Protein AF-A0A560GUB4-F1 (afdb_monomer)

Solvent-accessible surface area (backbone atoms only — not comparable to full-atom values): 9512 Å² total; per-residue (Å²): 134,87,77,90,77,85,78,80,80,78,78,77,79,74,79,76,87,68,85,78,86,76,74,87,89,66,54,76,75,61,68,55,65,49,77,47,77,49,75,46,54,72,69,55,50,52,51,17,46,53,52,44,31,59,74,69,73,44,91,71,86,71,63,47,79,75,48,78,48,77,48,81,70,103,51,48,32,39,38,41,31,27,37,38,99,88,45,79,46,80,44,80,38,51,42,71,59,48,50,53,13,50,53,52,42,34,56,78,67,67,48,89,71,72,84,80,49,52,74,48,78,45,72,57,96,89,25,55,23,46,38,36,38,28,66,62,96,59,85,89,74,92,77,84,73,81,82,131

Structure (mmCIF, N/CA/C/O backbone):
data_AF-A0A560GUB4-F1
#
_entry.id   AF-A0A560GUB4-F1
#
loop_
_atom_site.group_PDB
_atom_site.id
_atom_site.type_symbol
_atom_site.label_atom_id
_atom_site.label_alt_id
_atom_site.label_comp_id
_atom_site.label_asym_id
_atom_site.label_entity_id
_atom_site.label_seq_id
_atom_site.pdbx_PDB_ins_code
_atom_site.Cartn_x
_atom_site.Cartn_y
_atom_site.Cartn_z
_atom_site.occupancy
_atom_site.B_iso_or_equiv
_atom_site.auth_seq_id
_atom_site.auth_comp_id
_atom_site.auth_asym_id
_atom_site.auth_atom_id
_atom_site.pdbx_PDB_model_num
ATOM 1 N N . MET A 1 1 ? 40.907 -49.667 -66.751 1.00 37.59 1 MET A N 1
ATOM 2 C CA . MET A 1 1 ? 41.604 -48.859 -65.737 1.00 37.59 1 MET A CA 1
ATOM 3 C C . MET A 1 1 ? 40.843 -47.566 -65.620 1.00 37.59 1 MET A C 1
ATOM 5 O O . MET A 1 1 ? 40.685 -46.933 -66.650 1.00 37.59 1 MET A O 1
ATOM 9 N N . GLU A 1 2 ? 40.377 -47.290 -64.401 1.00 33.06 2 GLU A N 1
ATOM 10 C CA . GLU A 1 2 ? 40.079 -45.964 -63.834 1.00 33.06 2 GLU A CA 1
ATOM 11 C C . GLU A 1 2 ? 39.018 -45.098 -64.549 1.00 33.06 2 GLU A C 1
ATOM 13 O O . GLU A 1 2 ? 38.968 -44.992 -65.761 1.00 33.06 2 GLU A O 1
ATOM 18 N N . GLY A 1 3 ? 38.102 -44.432 -63.861 1.00 34.47 3 GLY A N 1
ATOM 19 C CA . GLY A 1 3 ? 38.051 -44.124 -62.446 1.00 34.47 3 GLY A CA 1
ATOM 20 C C . GLY A 1 3 ? 36.659 -43.627 -62.084 1.00 34.47 3 GLY A C 1
ATOM 21 O O . GLY A 1 3 ? 35.981 -42.952 -62.857 1.00 34.47 3 GLY A O 1
ATOM 22 N N . ASP A 1 4 ? 36.267 -44.044 -60.893 1.00 42.03 4 ASP A N 1
ATOM 23 C CA . ASP A 1 4 ? 35.102 -43.633 -60.134 1.00 42.03 4 ASP A CA 1
ATOM 24 C C . ASP A 1 4 ? 35.200 -42.128 -59.825 1.00 42.03 4 ASP A C 1
ATOM 26 O O . ASP A 1 4 ? 36.229 -41.659 -59.336 1.00 42.03 4 ASP A O 1
ATOM 30 N N . ALA A 1 5 ? 34.155 -41.358 -60.123 1.00 40.06 5 ALA A N 1
ATOM 31 C CA . ALA A 1 5 ? 34.076 -39.941 -59.768 1.00 40.06 5 ALA A CA 1
ATOM 32 C C . ALA A 1 5 ? 32.767 -39.682 -59.019 1.00 40.06 5 ALA A C 1
ATOM 34 O O . ALA A 1 5 ? 31.800 -39.121 -59.537 1.00 40.06 5 ALA A O 1
ATOM 35 N N . ILE A 1 6 ? 32.764 -40.118 -57.760 1.00 41.16 6 ILE A N 1
ATOM 36 C CA . ILE A 1 6 ? 31.791 -39.739 -56.740 1.00 41.16 6 ILE A CA 1
ATOM 37 C C . ILE A 1 6 ? 31.871 -38.218 -56.570 1.00 41.16 6 ILE A C 1
ATOM 39 O O . ILE A 1 6 ? 32.818 -37.679 -55.997 1.00 41.16 6 ILE A O 1
ATOM 43 N N . SER A 1 7 ? 30.873 -37.507 -57.090 1.00 40.34 7 SER A N 1
ATOM 44 C CA . SER A 1 7 ? 30.710 -36.079 -56.833 1.00 40.34 7 SER A CA 1
ATOM 45 C C . SER A 1 7 ? 30.238 -35.882 -55.395 1.00 40.34 7 SER A C 1
ATOM 47 O O . SER A 1 7 ? 29.096 -36.182 -55.050 1.00 40.34 7 SER A O 1
ATOM 49 N N . HIS A 1 8 ? 31.139 -35.382 -54.552 1.00 40.25 8 HIS A N 1
ATOM 50 C CA . HIS A 1 8 ? 30.830 -34.889 -53.216 1.00 40.25 8 HIS A CA 1
ATOM 51 C C . HIS A 1 8 ? 29.776 -33.773 -53.301 1.00 40.25 8 HIS A C 1
ATOM 53 O O . HIS A 1 8 ? 30.071 -32.648 -53.702 1.00 40.25 8 HIS A O 1
ATOM 59 N N . LEU A 1 9 ? 28.543 -34.071 -52.885 1.00 37.84 9 LEU A N 1
ATOM 60 C CA . LEU A 1 9 ? 27.573 -33.048 -52.506 1.00 37.84 9 LEU A CA 1
ATOM 61 C C . LEU A 1 9 ? 28.078 -32.369 -51.231 1.00 37.84 9 LEU A C 1
ATOM 63 O O . LEU A 1 9 ? 27.996 -32.917 -50.132 1.00 37.84 9 LEU A O 1
ATOM 67 N N . GLN A 1 10 ? 28.615 -31.165 -51.384 1.00 42.84 10 GLN A N 1
ATOM 68 C CA . GLN A 1 10 ? 28.956 -30.302 -50.265 1.00 42.84 10 GLN A CA 1
ATOM 69 C C . GLN A 1 10 ? 27.656 -29.703 -49.718 1.00 42.84 10 GLN A C 1
ATOM 71 O O . GLN A 1 10 ? 27.078 -28.782 -50.295 1.00 42.84 10 GLN A O 1
ATOM 76 N N . LEU A 1 11 ? 27.164 -30.284 -48.624 1.00 38.19 11 LEU A N 1
ATOM 77 C CA . LEU A 1 11 ? 26.004 -29.797 -47.889 1.00 38.19 11 LEU A CA 1
ATOM 78 C C . LEU A 1 11 ? 26.363 -28.431 -47.283 1.00 38.19 11 LEU A C 1
ATOM 80 O O . LEU A 1 11 ? 27.111 -28.346 -46.309 1.00 38.19 11 LEU A O 1
ATOM 84 N N . ALA A 1 12 ? 25.881 -27.349 -47.892 1.00 40.19 12 ALA A N 1
ATOM 85 C CA . ALA A 1 12 ? 25.994 -26.018 -47.315 1.00 40.19 12 ALA A CA 1
ATOM 86 C C . ALA A 1 12 ? 25.211 -25.999 -45.994 1.00 40.19 12 ALA A C 1
ATOM 88 O O . ALA A 1 12 ? 23.991 -26.167 -45.986 1.00 40.19 12 ALA A O 1
ATOM 89 N N . ALA A 1 13 ? 25.918 -25.831 -44.877 1.00 43.91 13 ALA A N 1
ATOM 90 C CA . ALA A 1 13 ? 25.301 -25.655 -43.572 1.00 43.91 13 ALA A CA 1
ATOM 91 C C . ALA A 1 13 ? 24.379 -24.427 -43.618 1.00 43.91 13 ALA A C 1
ATOM 93 O O . ALA A 1 13 ? 24.827 -23.308 -43.880 1.00 43.91 13 ALA A O 1
ATOM 94 N N . ALA A 1 14 ? 23.083 -24.648 -43.394 1.00 47.91 14 ALA A N 1
ATOM 95 C CA . ALA A 1 14 ? 22.118 -23.574 -43.235 1.00 47.91 14 ALA A CA 1
ATOM 96 C C . ALA A 1 14 ? 22.540 -22.698 -42.041 1.00 47.91 14 ALA A C 1
ATOM 98 O O . ALA A 1 14 ? 22.875 -23.243 -40.986 1.00 47.91 14 ALA A O 1
ATOM 99 N N . PRO A 1 15 ? 22.541 -21.359 -42.161 1.00 46.16 15 PRO A N 1
ATOM 100 C CA . PRO A 1 15 ? 22.757 -20.515 -41.002 1.00 46.16 15 PRO A CA 1
ATOM 101 C C . PRO A 1 15 ? 21.580 -20.727 -40.052 1.00 46.16 15 PRO A C 1
ATOM 103 O O . PRO A 1 15 ? 20.430 -20.470 -40.411 1.00 46.16 15 PRO A O 1
ATOM 106 N N . GLU A 1 16 ? 21.872 -21.229 -38.853 1.00 52.09 16 GLU A N 1
ATOM 107 C CA . GLU A 1 16 ? 20.871 -21.401 -37.810 1.00 52.09 16 GLU A CA 1
ATOM 108 C C . GLU A 1 16 ? 20.122 -20.085 -37.601 1.00 52.09 16 GLU A C 1
ATOM 110 O O . GLU A 1 16 ? 20.724 -19.036 -37.341 1.00 52.09 16 GLU A O 1
ATOM 115 N N . ALA A 1 17 ? 18.798 -20.144 -37.739 1.00 50.38 17 ALA A N 1
ATOM 116 C CA . ALA A 1 17 ? 17.886 -19.030 -37.539 1.00 50.38 17 ALA A CA 1
ATOM 117 C C . ALA A 1 17 ? 17.770 -18.690 -36.042 1.00 50.38 17 ALA A C 1
ATOM 119 O O . ALA A 1 17 ? 16.703 -18.752 -35.439 1.00 50.38 17 ALA A O 1
ATOM 120 N N . GLY A 1 18 ? 18.890 -18.324 -35.421 1.00 48.91 18 GLY A N 1
ATOM 121 C CA . GLY A 1 18 ? 18.904 -17.628 -34.150 1.00 48.91 18 GLY A CA 1
ATOM 122 C C . GLY A 1 18 ? 18.405 -16.207 -34.377 1.00 48.91 18 GLY A C 1
ATOM 123 O O . GLY A 1 18 ? 18.980 -15.452 -35.165 1.00 48.91 18 GLY A O 1
ATOM 124 N N . VAL A 1 19 ? 17.328 -15.825 -33.694 1.00 56.34 19 VAL A N 1
ATOM 125 C CA . VAL A 1 19 ? 16.789 -14.466 -33.764 1.00 56.34 19 VAL A CA 1
ATOM 126 C C . VAL A 1 19 ? 17.833 -13.484 -33.223 1.00 56.34 19 VAL A C 1
ATOM 128 O O . VAL A 1 19 ? 18.010 -13.327 -32.015 1.00 56.34 19 VAL A O 1
ATOM 131 N N . ARG A 1 20 ? 18.552 -12.800 -34.117 1.00 51.69 20 ARG A N 1
ATOM 132 C CA . ARG A 1 20 ? 19.470 -11.719 -33.742 1.00 51.69 20 ARG A CA 1
ATOM 133 C C . ARG A 1 20 ? 18.683 -10.429 -33.539 1.00 51.69 20 ARG A C 1
ATOM 135 O O . ARG A 1 20 ? 18.491 -9.654 -34.471 1.00 51.69 20 ARG A O 1
ATOM 142 N N . PHE A 1 21 ? 18.293 -10.145 -32.300 1.00 58.03 21 PHE A N 1
ATOM 143 C CA . PHE A 1 21 ? 17.802 -8.818 -31.919 1.00 58.03 21 PHE A CA 1
ATOM 144 C C . PHE A 1 21 ? 18.975 -7.845 -31.742 1.00 58.03 21 PHE A C 1
ATOM 146 O O . PHE A 1 21 ? 19.370 -7.521 -30.623 1.00 58.03 21 PHE A O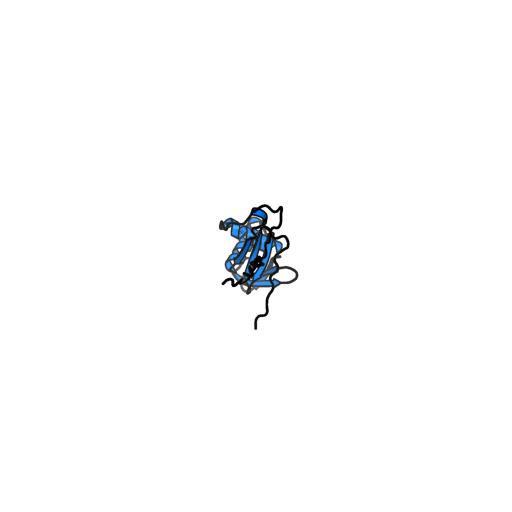 1
ATOM 153 N N . ARG A 1 22 ? 19.550 -7.352 -32.843 1.00 55.41 22 ARG A N 1
ATOM 154 C CA . ARG A 1 22 ? 20.380 -6.141 -32.785 1.00 55.41 22 ARG A CA 1
ATOM 155 C C . ARG A 1 22 ? 19.470 -4.959 -33.085 1.00 55.41 22 ARG A C 1
ATOM 157 O O . ARG A 1 22 ? 19.215 -4.670 -34.245 1.00 55.41 22 ARG A O 1
ATOM 164 N N . VAL A 1 23 ? 18.958 -4.305 -32.045 1.00 57.44 23 VAL A N 1
ATOM 165 C CA . VAL A 1 23 ? 18.368 -2.967 -32.191 1.00 57.44 23 VAL A CA 1
ATOM 166 C C . VAL A 1 23 ? 19.541 -1.987 -32.136 1.00 57.44 23 VAL A C 1
ATOM 168 O O . VAL A 1 23 ? 20.126 -1.829 -31.061 1.00 57.44 23 VAL A O 1
ATOM 171 N N . PRO A 1 24 ? 19.975 -1.394 -33.260 1.00 53.72 24 PRO A N 1
ATOM 172 C CA . PRO A 1 24 ? 21.103 -0.475 -33.252 1.00 53.72 24 PRO A CA 1
ATOM 173 C C . PRO A 1 24 ? 20.684 0.814 -32.531 1.00 53.72 24 PRO A C 1
ATOM 175 O O . PRO A 1 24 ? 19.620 1.354 -32.821 1.00 53.72 24 PRO A O 1
ATOM 178 N N . GLY A 1 25 ? 21.509 1.302 -31.600 1.00 59.44 25 GLY A N 1
ATOM 179 C CA . GLY A 1 25 ? 21.381 2.660 -31.051 1.00 59.44 25 GLY A CA 1
ATOM 180 C C . GLY A 1 25 ? 20.805 2.813 -29.639 1.00 59.44 25 GLY A C 1
ATOM 181 O O . GLY A 1 25 ? 20.651 3.946 -29.205 1.00 59.44 25 GLY A O 1
ATOM 182 N N . LEU A 1 26 ? 20.520 1.733 -28.903 1.00 57.56 26 LEU A N 1
ATOM 183 C CA . LEU A 1 26 ? 20.191 1.828 -27.470 1.00 57.56 26 LEU A CA 1
ATOM 184 C C . LEU A 1 26 ? 21.427 1.500 -26.637 1.00 57.56 26 LEU A C 1
ATOM 186 O O . LEU A 1 26 ? 22.057 0.458 -26.839 1.00 57.56 26 LEU A O 1
ATOM 190 N N . SER A 1 27 ? 21.763 2.377 -25.697 1.00 64.06 27 SER A N 1
ATOM 191 C CA . SER A 1 27 ? 22.811 2.119 -24.714 1.00 64.06 27 SER A CA 1
ATOM 192 C C . SER A 1 27 ? 22.485 0.859 -23.899 1.00 64.06 27 SER A C 1
ATOM 194 O O . SER A 1 27 ? 21.326 0.482 -23.721 1.00 64.06 27 SER A O 1
ATOM 196 N N . GLU A 1 28 ? 23.501 0.176 -23.370 1.00 59.88 28 GLU A N 1
ATOM 197 C CA . GLU A 1 28 ? 23.304 -1.042 -22.568 1.00 59.88 28 GLU A CA 1
ATOM 198 C C . GLU A 1 28 ? 22.394 -0.816 -21.345 1.00 59.88 28 GLU A C 1
ATOM 200 O O . GLU A 1 28 ? 21.615 -1.694 -20.971 1.00 59.88 28 GLU A O 1
ATOM 205 N N . ARG A 1 29 ? 22.400 0.407 -20.801 1.00 54.78 29 ARG A N 1
ATOM 206 C CA . ARG A 1 29 ? 21.505 0.845 -19.722 1.00 54.78 29 ARG A CA 1
ATOM 207 C C . ARG A 1 29 ? 20.035 0.939 -20.143 1.00 54.78 29 ARG A C 1
ATOM 209 O O . ARG A 1 29 ? 19.172 0.717 -19.307 1.00 54.78 29 ARG A O 1
ATOM 216 N N . GLU A 1 30 ? 19.736 1.203 -21.414 1.00 62.38 30 GLU A N 1
ATOM 217 C CA . GLU A 1 30 ? 18.362 1.212 -21.946 1.00 62.38 30 GLU A CA 1
ATOM 218 C C . GLU A 1 30 ? 17.849 -0.194 -22.297 1.00 62.38 30 GLU A C 1
ATOM 220 O O . GLU A 1 30 ? 16.648 -0.387 -22.501 1.00 62.38 30 GLU A O 1
ATOM 225 N N . ARG A 1 31 ? 18.741 -1.194 -22.373 1.00 67.00 31 ARG A N 1
ATOM 226 C CA . ARG A 1 31 ? 18.368 -2.590 -22.645 1.00 67.00 31 ARG A CA 1
ATOM 227 C C . ARG A 1 31 ? 17.844 -3.318 -21.412 1.00 67.00 31 ARG A C 1
ATOM 229 O O . ARG A 1 31 ? 16.941 -4.143 -21.551 1.00 67.00 31 ARG A O 1
ATOM 236 N N . MET A 1 32 ? 18.410 -3.057 -20.234 1.00 83.50 32 MET A N 1
ATOM 237 C CA . MET A 1 32 ? 17.989 -3.735 -19.010 1.00 83.50 32 MET A CA 1
ATOM 238 C C . MET A 1 32 ? 16.704 -3.102 -18.479 1.00 83.50 32 MET A C 1
ATOM 240 O O . MET A 1 32 ? 16.670 -1.920 -18.144 1.00 83.50 32 MET A O 1
ATOM 244 N N . LYS A 1 33 ? 15.647 -3.907 -18.400 1.00 87.75 33 LYS A N 1
ATOM 245 C CA . LYS A 1 33 ? 14.375 -3.527 -17.791 1.00 87.75 33 LYS A CA 1
ATOM 246 C C . LYS A 1 33 ? 14.275 -4.179 -16.427 1.00 87.75 33 LYS A C 1
ATOM 248 O O . LYS A 1 33 ? 14.497 -5.381 -16.313 1.00 87.75 33 LYS A O 1
ATOM 253 N N . GLU A 1 34 ? 13.914 -3.398 -15.422 1.00 90.38 34 GLU A N 1
ATOM 254 C CA . GLU A 1 34 ? 13.746 -3.881 -14.053 1.00 90.38 34 GLU A CA 1
ATOM 255 C C . GLU A 1 34 ? 12.314 -3.620 -13.593 1.00 90.38 34 GLU A C 1
ATOM 257 O O . GLU A 1 34 ? 11.777 -2.529 -13.795 1.00 90.38 34 GLU A O 1
ATOM 262 N N . LEU A 1 35 ? 11.699 -4.632 -12.984 1.00 92.50 35 LEU A N 1
ATOM 263 C CA . LEU A 1 35 ? 10.415 -4.525 -12.309 1.00 92.50 35 LEU A CA 1
ATOM 264 C C . LEU A 1 35 ? 10.583 -5.033 -10.881 1.00 92.50 35 LEU A C 1
ATOM 266 O O . LEU A 1 35 ? 11.084 -6.136 -10.664 1.00 92.50 35 LEU A O 1
ATOM 270 N N . ARG A 1 36 ? 10.143 -4.234 -9.912 1.00 93.69 36 ARG A N 1
ATOM 271 C CA . ARG A 1 36 ? 10.116 -4.592 -8.493 1.00 93.69 36 ARG A CA 1
ATOM 272 C C . ARG A 1 36 ? 8.699 -4.463 -7.962 1.00 93.69 36 ARG A C 1
ATOM 274 O O . ARG A 1 36 ? 8.032 -3.463 -8.209 1.00 93.69 36 ARG A O 1
ATOM 281 N N . CYS A 1 37 ? 8.265 -5.459 -7.201 1.00 94.38 37 CYS A N 1
ATOM 282 C CA . CYS A 1 37 ? 7.013 -5.420 -6.457 1.00 94.38 37 CYS A CA 1
ATOM 283 C C . CYS A 1 37 ? 7.334 -5.452 -4.969 1.00 94.38 37 CYS A C 1
ATOM 285 O O . CYS A 1 37 ? 7.973 -6.388 -4.493 1.00 94.38 37 CYS A O 1
ATOM 287 N N . ILE A 1 38 ? 6.889 -4.431 -4.247 1.00 96.69 38 ILE A N 1
ATOM 288 C CA . ILE A 1 38 ? 6.968 -4.377 -2.789 1.00 96.69 38 ILE A CA 1
ATOM 289 C C . ILE A 1 38 ? 5.552 -4.581 -2.275 1.00 96.69 38 ILE A C 1
ATOM 291 O O . ILE A 1 38 ? 4.688 -3.739 -2.513 1.00 96.69 38 ILE A O 1
ATOM 295 N N . VAL A 1 39 ? 5.312 -5.719 -1.630 1.00 97.50 39 VAL A N 1
ATOM 296 C CA . VAL A 1 39 ? 4.009 -6.084 -1.064 1.00 97.50 39 VAL A CA 1
ATOM 297 C C . VAL A 1 39 ? 4.026 -5.732 0.415 1.00 97.50 39 VAL A C 1
ATOM 299 O O . VAL A 1 39 ? 4.948 -6.132 1.122 1.00 97.50 39 VAL A O 1
ATOM 302 N N . PHE A 1 40 ? 3.019 -4.995 0.869 1.00 98.25 40 PHE A N 1
ATOM 303 C CA . PHE A 1 40 ? 2.929 -4.525 2.248 1.00 98.25 40 PHE A CA 1
ATOM 304 C C . PHE A 1 40 ? 1.925 -5.357 3.040 1.00 98.25 40 PHE A C 1
ATOM 306 O O . PHE A 1 40 ? 0.884 -5.776 2.527 1.00 98.25 40 PHE A O 1
ATOM 313 N N . THR A 1 41 ? 2.226 -5.568 4.315 1.00 98.00 41 THR A N 1
ATOM 314 C CA . THR A 1 41 ? 1.248 -6.056 5.290 1.00 98.00 41 THR A CA 1
ATOM 315 C C . THR A 1 41 ? 0.312 -4.926 5.720 1.00 98.00 41 THR A C 1
ATOM 317 O O . THR A 1 41 ? 0.677 -3.753 5.660 1.00 98.00 41 THR A O 1
ATOM 320 N N . ASP A 1 42 ? -0.879 -5.257 6.224 1.00 97.12 42 ASP A N 1
ATOM 321 C CA . ASP A 1 42 ? -1.867 -4.234 6.616 1.00 97.12 42 ASP A CA 1
ATOM 322 C C . ASP A 1 42 ? -1.321 -3.306 7.708 1.00 97.12 42 ASP A C 1
ATOM 324 O O . ASP A 1 42 ? -1.527 -2.095 7.666 1.00 97.12 42 ASP A O 1
ATOM 328 N N . ARG A 1 43 ? -0.534 -3.858 8.642 1.00 96.56 43 ARG A N 1
ATOM 329 C CA . ARG A 1 43 ? 0.141 -3.086 9.696 1.00 96.56 43 ARG A CA 1
ATOM 330 C C . ARG A 1 43 ? 1.111 -2.058 9.123 1.00 96.56 43 ARG A C 1
ATOM 332 O O . ARG A 1 43 ? 1.180 -0.939 9.624 1.00 96.56 43 ARG A O 1
ATOM 339 N N . GLU A 1 44 ? 1.855 -2.423 8.084 1.00 98.31 44 GLU A N 1
ATOM 340 C CA . GLU A 1 44 ? 2.784 -1.506 7.420 1.00 98.31 44 GLU A CA 1
ATOM 341 C C . GLU A 1 44 ? 2.037 -0.419 6.656 1.00 98.31 44 GLU A C 1
ATOM 343 O O . GLU A 1 44 ? 2.435 0.740 6.722 1.00 98.31 44 GLU A O 1
ATOM 348 N N . VAL A 1 45 ? 0.926 -0.764 5.997 1.00 98.31 45 VAL A N 1
ATOM 349 C CA . VAL A 1 45 ? 0.076 0.217 5.313 1.00 98.31 45 VAL A CA 1
ATOM 350 C C . VAL A 1 45 ? -0.494 1.232 6.301 1.00 98.31 45 VAL A C 1
ATOM 352 O O . VAL A 1 45 ? -0.353 2.435 6.089 1.00 98.31 45 VAL A O 1
ATOM 355 N N . VAL A 1 46 ? -1.078 0.765 7.406 1.00 97.31 46 VAL A N 1
ATOM 356 C CA . VAL A 1 46 ? -1.608 1.628 8.471 1.00 97.31 46 VAL A CA 1
ATOM 357 C C . VAL A 1 46 ? -0.500 2.508 9.049 1.00 97.31 46 VAL A C 1
ATOM 359 O O . VAL A 1 46 ? -0.652 3.725 9.103 1.00 97.31 46 VAL A O 1
ATOM 362 N N . SER A 1 47 ? 0.651 1.925 9.401 1.00 96.75 47 SER A N 1
ATOM 363 C CA . SER A 1 47 ? 1.798 2.683 9.914 1.00 96.75 47 SER A CA 1
ATOM 364 C C . SER A 1 47 ? 2.266 3.759 8.930 1.00 96.75 47 SER A C 1
ATOM 366 O O . SER A 1 47 ? 2.593 4.866 9.356 1.00 96.75 47 SER A O 1
ATOM 368 N N . ALA A 1 48 ? 2.310 3.449 7.632 1.00 98.00 48 ALA A N 1
ATOM 369 C CA . ALA A 1 48 ? 2.711 4.383 6.588 1.00 98.00 48 ALA A CA 1
ATOM 370 C C . ALA A 1 48 ? 1.741 5.570 6.477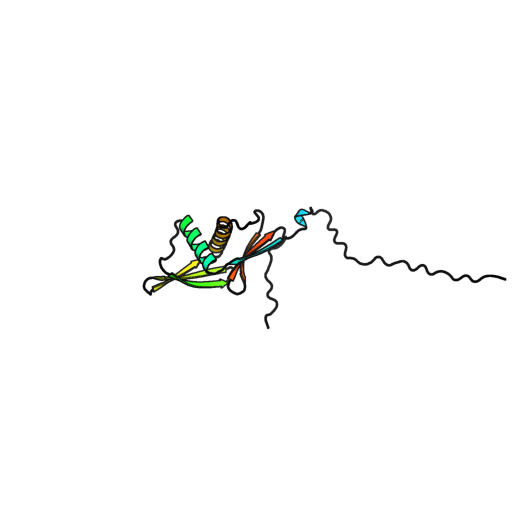 1.00 98.00 48 ALA A C 1
ATOM 372 O O . ALA A 1 48 ? 2.181 6.721 6.412 1.00 98.00 48 ALA A O 1
ATOM 373 N N . ILE A 1 49 ? 0.430 5.297 6.478 1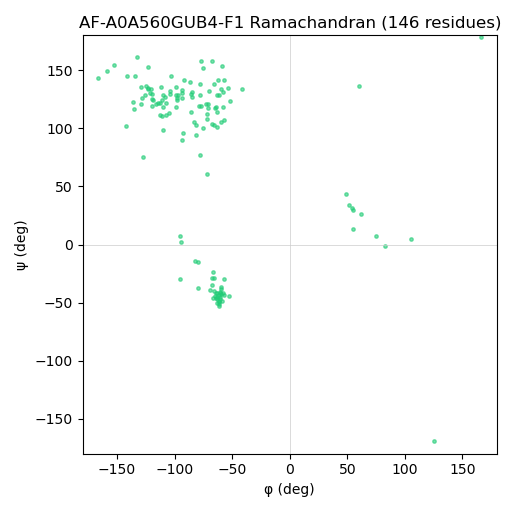.00 97.56 49 ILE A N 1
ATOM 374 C CA . ILE A 1 49 ? -0.627 6.319 6.418 1.00 97.56 49 ILE A CA 1
ATOM 375 C C . ILE A 1 49 ? -0.537 7.234 7.642 1.00 97.56 49 ILE A C 1
ATOM 377 O O . ILE A 1 49 ? -0.443 8.454 7.496 1.00 97.56 49 ILE A O 1
ATOM 381 N N . THR A 1 50 ? -0.493 6.653 8.844 1.00 95.25 50 THR A N 1
ATOM 382 C CA . THR A 1 50 ? -0.438 7.409 10.099 1.00 95.25 50 THR A CA 1
ATOM 383 C C . THR A 1 50 ? 0.823 8.268 10.181 1.00 95.25 50 THR A C 1
ATOM 385 O O . THR A 1 50 ? 0.752 9.439 10.549 1.00 95.25 50 THR A O 1
ATOM 388 N N . GLU A 1 51 ? 1.988 7.734 9.795 1.00 95.12 51 GLU A N 1
ATOM 389 C CA . GLU A 1 51 ? 3.238 8.499 9.802 1.00 95.12 51 GLU A CA 1
ATOM 390 C C . GLU A 1 51 ? 3.200 9.669 8.810 1.00 95.12 51 GLU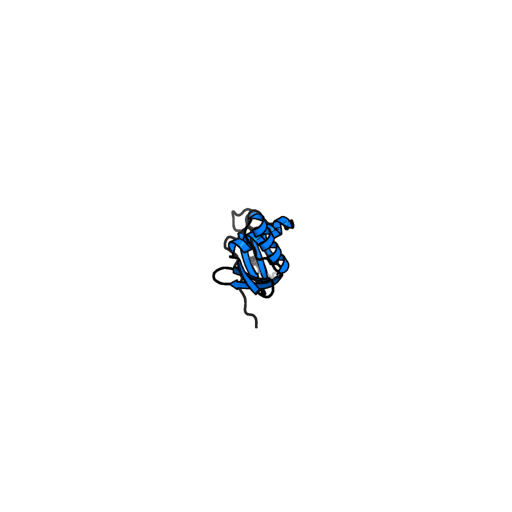 A C 1
ATOM 392 O O . GLU A 1 51 ? 3.656 10.767 9.144 1.00 95.12 51 GLU A O 1
ATOM 397 N N . ARG A 1 52 ? 2.649 9.459 7.606 1.00 96.38 52 ARG A N 1
ATOM 398 C CA . ARG A 1 52 ? 2.483 10.519 6.606 1.00 96.38 52 ARG A CA 1
ATOM 399 C C . ARG A 1 52 ? 1.575 11.630 7.123 1.00 96.38 52 ARG A C 1
ATOM 401 O O . ARG A 1 52 ? 1.992 12.784 7.102 1.00 96.38 52 ARG A O 1
ATOM 408 N N . ARG A 1 53 ? 0.377 11.292 7.604 1.00 95.00 53 ARG A N 1
ATOM 409 C CA . ARG A 1 53 ? -0.582 12.282 8.115 1.00 95.00 53 ARG A CA 1
ATOM 410 C C . ARG A 1 53 ? -0.022 13.056 9.296 1.00 95.00 53 ARG A C 1
ATOM 412 O O . ARG A 1 53 ? -0.079 14.280 9.302 1.00 95.00 53 ARG A O 1
ATOM 419 N N . ARG A 1 54 ? 0.660 12.368 10.219 1.00 93.62 54 ARG A N 1
ATOM 420 C CA . ARG A 1 54 ? 1.383 13.012 11.323 1.00 93.62 54 ARG A CA 1
ATOM 421 C C . ARG A 1 54 ? 2.424 14.019 10.824 1.00 93.62 54 ARG A C 1
ATOM 423 O O . ARG A 1 54 ? 2.515 15.105 11.377 1.00 93.62 54 ARG A O 1
ATOM 430 N N . LYS A 1 55 ? 3.201 13.692 9.782 1.00 93.81 55 LYS A N 1
ATOM 431 C CA . LYS A 1 55 ? 4.189 14.620 9.188 1.00 93.81 55 LYS A CA 1
ATOM 432 C C . LYS A 1 55 ? 3.543 15.836 8.519 1.00 93.81 55 LYS A C 1
ATOM 434 O O . LYS A 1 55 ? 4.177 16.883 8.456 1.00 93.81 55 LYS A O 1
ATOM 439 N N . LEU A 1 56 ? 2.321 15.693 8.011 1.00 94.44 56 LEU A N 1
ATOM 440 C CA . LEU A 1 56 ? 1.565 16.762 7.353 1.00 94.44 56 LEU A CA 1
ATOM 441 C C . LEU A 1 56 ? 0.610 17.505 8.302 1.00 94.44 56 LEU A C 1
ATOM 443 O O . LEU A 1 56 ? -0.079 18.419 7.862 1.00 94.44 56 LEU A O 1
ATOM 447 N N . ASN A 1 57 ? 0.595 17.156 9.596 1.00 92.56 57 ASN A N 1
ATOM 448 C CA . ASN A 1 57 ? -0.372 17.643 10.588 1.00 92.56 57 ASN A CA 1
ATOM 449 C C . ASN A 1 57 ? -1.839 17.425 10.167 1.00 92.56 57 ASN A C 1
ATOM 451 O O . ASN A 1 57 ? -2.722 18.209 10.506 1.00 92.56 57 ASN A O 1
ATOM 455 N N . GLU A 1 58 ? -2.099 16.357 9.416 1.00 91.19 58 GLU A N 1
ATOM 456 C CA . GLU A 1 58 ? -3.441 15.955 9.009 1.00 91.19 58 GLU A CA 1
ATOM 457 C C . GLU A 1 58 ? -4.067 15.071 10.090 1.00 91.19 58 GLU A C 1
ATOM 459 O O . GLU A 1 58 ? -3.405 14.205 10.671 1.00 91.19 58 GLU A O 1
ATOM 464 N N . ALA A 1 59 ? -5.360 15.267 10.349 1.00 85.19 59 ALA A N 1
ATOM 465 C CA . ALA A 1 59 ? -6.071 14.477 11.341 1.00 85.19 59 ALA A CA 1
ATOM 46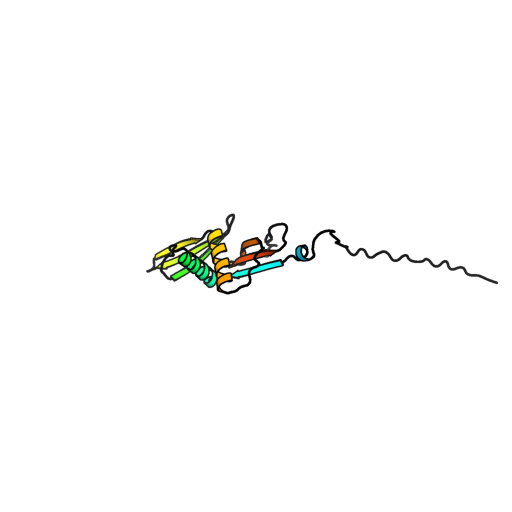6 C C . ALA A 1 59 ? -6.173 13.003 10.912 1.00 85.19 59 ALA A C 1
ATOM 468 O O . ALA A 1 59 ? -6.473 12.665 9.758 1.00 85.19 59 ALA A O 1
ATOM 469 N N . PHE A 1 60 ? -5.964 12.116 11.876 1.00 88.25 60 PHE A N 1
ATOM 470 C CA . PHE A 1 60 ? -6.299 10.704 11.781 1.00 88.25 60 PHE A CA 1
ATOM 471 C C . PHE A 1 60 ? -7.103 10.344 13.036 1.00 88.25 60 PHE A C 1
ATOM 473 O O . PHE A 1 60 ? -6.722 10.813 14.110 1.00 88.25 60 PHE A O 1
ATOM 480 N N . PRO A 1 61 ? -8.213 9.591 12.928 1.00 87.06 61 PRO A N 1
ATOM 481 C CA . PRO A 1 61 ? -9.037 9.264 14.081 1.00 87.06 61 PRO A CA 1
ATOM 482 C C . PRO A 1 61 ? -8.220 8.559 15.155 1.00 87.06 61 PRO A C 1
ATOM 484 O O . PRO A 1 61 ? -7.367 7.718 14.857 1.00 87.06 61 PRO A O 1
ATOM 487 N N . GLU A 1 62 ? -8.507 8.901 16.402 1.00 87.12 62 GLU A N 1
ATOM 488 C CA . GLU A 1 62 ? -7.988 8.172 17.547 1.00 87.12 62 GLU A CA 1
ATOM 489 C C . GLU A 1 62 ? -8.752 6.853 17.704 1.00 87.12 62 GLU A C 1
ATOM 491 O O . GLU A 1 62 ? -9.912 6.743 17.311 1.00 87.12 62 GLU A O 1
ATOM 496 N N . GLY A 1 63 ? -8.098 5.839 18.268 1.00 90.88 63 GLY A N 1
ATOM 497 C CA . GLY A 1 63 ? -8.700 4.529 18.512 1.00 90.88 63 GLY A CA 1
ATOM 498 C C . GLY A 1 63 ? -7.910 3.370 17.913 1.00 90.88 63 GLY A C 1
ATOM 499 O O . GLY A 1 63 ? -6.763 3.514 17.483 1.00 90.88 63 GLY A O 1
ATOM 500 N N . GLU A 1 64 ? -8.531 2.193 17.918 1.00 92.75 64 GLU A N 1
ATOM 501 C CA . GLU A 1 64 ? -7.938 0.960 17.407 1.00 92.75 64 GLU A CA 1
ATOM 502 C C . GLU A 1 64 ? -8.324 0.741 15.943 1.00 92.75 64 GLU A C 1
ATOM 504 O O . GLU A 1 64 ? -9.499 0.799 15.576 1.00 92.75 64 GLU A O 1
ATOM 509 N N . VAL A 1 65 ? -7.339 0.461 15.088 1.00 95.50 65 VAL A N 1
ATOM 510 C CA . VAL A 1 65 ? -7.610 0.096 13.695 1.00 95.50 65 VAL A CA 1
ATOM 511 C C . VAL A 1 65 ? -8.212 -1.305 13.653 1.00 95.50 65 VAL A C 1
ATOM 513 O O . VAL A 1 65 ? -7.538 -2.293 13.930 1.00 95.50 65 VAL A O 1
ATOM 516 N N . SER A 1 66 ? -9.483 -1.363 13.275 1.00 94.56 66 SER A N 1
ATOM 517 C CA . SER A 1 66 ? -10.308 -2.573 13.250 1.00 94.56 66 SER A CA 1
ATOM 518 C C . SER A 1 66 ? -10.349 -3.253 11.879 1.00 94.56 66 SER A C 1
ATOM 520 O O . SER A 1 66 ? -10.457 -4.475 11.809 1.00 94.56 66 SER A O 1
ATOM 522 N N . ALA A 1 67 ? -10.221 -2.489 10.787 1.00 95.25 67 ALA A N 1
ATOM 523 C CA . ALA A 1 67 ? -10.211 -3.029 9.430 1.00 95.25 67 ALA A CA 1
ATOM 524 C C . ALA A 1 67 ? -9.412 -2.151 8.455 1.00 95.25 67 ALA A C 1
ATOM 526 O O . ALA A 1 67 ? -9.276 -0.937 8.638 1.00 95.25 67 ALA A O 1
ATOM 527 N N . LEU A 1 68 ? -8.906 -2.792 7.400 1.00 97.25 68 LEU A N 1
ATOM 528 C CA . LEU A 1 68 ? -8.298 -2.157 6.237 1.00 97.25 68 LEU A CA 1
ATOM 529 C C . LEU A 1 68 ? -8.839 -2.835 4.980 1.00 97.25 68 LEU A C 1
ATOM 531 O O . LEU A 1 68 ? -8.592 -4.017 4.749 1.00 97.25 68 LEU A O 1
ATOM 535 N N . GLU A 1 69 ? -9.549 -2.074 4.159 1.00 97.50 69 GLU A N 1
ATOM 536 C CA . GLU A 1 69 ? -10.148 -2.560 2.919 1.00 97.50 69 GLU A CA 1
ATOM 537 C C . GLU A 1 69 ? -9.668 -1.736 1.728 1.00 97.50 69 GLU A C 1
ATOM 539 O O . GLU A 1 69 ? -9.345 -0.555 1.858 1.00 97.50 69 GLU A O 1
ATOM 544 N N . TYR A 1 70 ? -9.655 -2.343 0.541 1.00 97.56 70 TYR A N 1
ATOM 545 C CA . TYR A 1 70 ? -9.287 -1.658 -0.694 1.00 97.56 70 TYR A CA 1
ATOM 546 C C . TYR A 1 70 ? -10.438 -1.681 -1.690 1.00 97.56 70 TYR A C 1
ATOM 548 O O . TYR A 1 70 ? -10.971 -2.736 -2.022 1.00 97.56 70 TYR A O 1
ATOM 556 N N . THR A 1 71 ? -10.773 -0.511 -2.225 1.00 96.44 71 THR A N 1
ATOM 557 C CA . THR A 1 71 ? -11.677 -0.369 -3.367 1.00 96.44 71 THR A C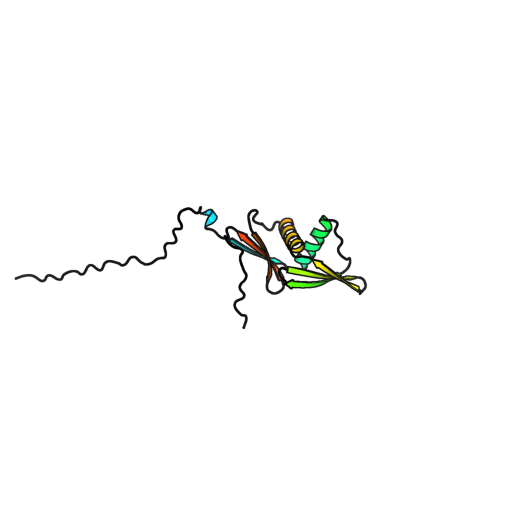A 1
ATOM 558 C C . THR A 1 71 ? -10.861 -0.053 -4.612 1.00 96.44 71 THR A C 1
ATOM 560 O O . THR A 1 71 ? -10.039 0.865 -4.607 1.00 96.44 71 THR A O 1
ATOM 563 N N . ILE A 1 72 ? -11.096 -0.807 -5.687 1.00 93.38 72 ILE A N 1
ATOM 564 C CA . ILE A 1 72 ? -10.396 -0.648 -6.963 1.00 93.38 72 ILE A CA 1
ATOM 565 C C . ILE A 1 72 ? -11.388 -0.083 -7.983 1.00 93.38 72 ILE A C 1
ATOM 567 O O . ILE A 1 72 ? -12.191 -0.818 -8.553 1.00 93.38 72 ILE A O 1
ATOM 571 N N . ASN A 1 73 ? -11.355 1.232 -8.202 1.00 89.12 73 ASN A N 1
ATOM 572 C CA . ASN A 1 73 ? -12.190 1.908 -9.198 1.00 89.12 73 ASN A CA 1
ATOM 573 C C . ASN A 1 73 ? -11.402 3.036 -9.869 1.00 89.12 73 ASN A C 1
ATOM 575 O O . ASN A 1 73 ? -11.217 4.100 -9.286 1.00 89.12 73 ASN A O 1
ATOM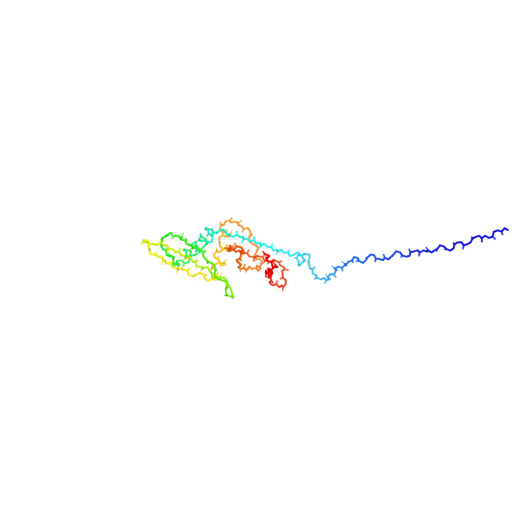 579 N N . ARG A 1 74 ? -10.910 2.785 -11.092 1.00 85.19 74 ARG A N 1
ATOM 580 C CA . ARG A 1 74 ? -10.002 3.685 -11.844 1.00 85.19 74 ARG A CA 1
ATOM 581 C C . ARG A 1 74 ? -8.718 4.082 -11.087 1.00 85.19 74 ARG A C 1
ATOM 583 O O . ARG A 1 74 ? -8.017 4.982 -11.533 1.00 85.19 74 ARG A O 1
ATOM 590 N N . GLY A 1 75 ? -8.428 3.391 -9.989 1.00 89.88 75 GLY A N 1
ATOM 591 C CA . GLY A 1 75 ? -7.378 3.671 -9.020 1.00 89.88 75 GLY A CA 1
ATOM 592 C C . GLY A 1 75 ? -7.598 2.844 -7.752 1.00 89.88 75 GLY A C 1
ATOM 593 O O . GLY A 1 75 ? -8.578 2.094 -7.667 1.00 89.88 75 GLY A O 1
ATOM 594 N N . VAL A 1 76 ? -6.699 2.964 -6.776 1.00 95.38 76 VAL A N 1
ATOM 595 C CA . VAL A 1 76 ? -6.780 2.237 -5.495 1.00 95.38 76 VAL A CA 1
ATOM 596 C C . VAL A 1 76 ? -7.110 3.199 -4.357 1.00 95.38 76 VAL A C 1
ATOM 598 O O . VAL A 1 76 ? -6.327 4.087 -4.039 1.00 95.38 76 VAL A O 1
ATOM 601 N N . THR A 1 77 ? -8.243 2.994 -3.693 1.00 97.44 77 THR A N 1
ATOM 602 C CA . THR A 1 77 ? -8.605 3.707 -2.458 1.00 97.44 77 THR A CA 1
ATOM 603 C C . THR A 1 77 ? -8.547 2.735 -1.291 1.00 97.44 77 THR A C 1
ATOM 605 O O . THR A 1 77 ? -9.167 1.674 -1.358 1.00 97.44 77 THR A O 1
ATOM 608 N N . ALA A 1 78 ? -7.835 3.086 -0.220 1.00 97.88 78 ALA A N 1
ATOM 609 C CA . ALA A 1 78 ? -7.917 2.340 1.034 1.00 97.88 78 ALA A CA 1
ATOM 610 C C . ALA A 1 78 ? -8.992 2.942 1.938 1.00 97.88 78 ALA A C 1
ATOM 612 O O . ALA A 1 78 ? -9.129 4.160 2.016 1.00 97.88 78 ALA A O 1
ATOM 613 N N . ARG A 1 79 ? -9.733 2.094 2.641 1.00 97.50 79 ARG A N 1
ATOM 614 C CA . ARG A 1 79 ? -10.614 2.479 3.739 1.00 97.50 79 ARG A CA 1
ATOM 615 C C . ARG A 1 79 ? -10.043 1.898 5.020 1.00 97.50 79 ARG A C 1
ATOM 617 O O . ARG A 1 79 ? -9.846 0.690 5.104 1.00 97.50 79 ARG A O 1
ATOM 624 N N . VAL A 1 80 ? -9.758 2.764 5.985 1.00 97.31 80 VAL A N 1
ATOM 625 C CA . VAL A 1 80 ? -9.308 2.366 7.320 1.00 97.31 80 VAL A CA 1
ATOM 626 C C . VAL A 1 80 ? -10.449 2.599 8.294 1.00 97.31 80 VAL A C 1
ATOM 628 O O . VAL A 1 80 ? -10.907 3.734 8.417 1.00 97.31 80 VAL A O 1
ATOM 631 N N . SER A 1 81 ? -10.884 1.547 8.979 1.00 96.38 81 SER A N 1
ATOM 632 C CA . SER A 1 81 ? -11.925 1.632 10.006 1.00 96.38 81 SER A CA 1
ATOM 633 C C . SER A 1 81 ? -11.275 1.667 11.382 1.00 96.38 81 SER A C 1
ATOM 635 O O . SER A 1 81 ? -10.590 0.721 11.780 1.00 96.38 81 SER A O 1
ATOM 637 N N . VAL A 1 82 ? -11.488 2.753 12.117 1.00 95.81 82 VAL A N 1
ATOM 638 C CA . VAL A 1 82 ? -10.946 2.984 13.459 1.00 95.81 82 VAL A CA 1
ATOM 639 C C . VAL A 1 82 ? -12.087 2.948 14.468 1.00 95.81 82 VAL A C 1
ATOM 641 O O . VAL A 1 82 ? -13.058 3.683 14.323 1.00 95.81 82 VAL A O 1
ATOM 644 N N . THR A 1 83 ? -11.986 2.100 15.486 1.00 95.62 83 THR A N 1
ATOM 645 C CA . THR A 1 83 ? -12.982 2.011 16.558 1.00 95.62 83 THR A CA 1
ATOM 646 C C . THR A 1 83 ? -12.515 2.804 17.774 1.00 95.62 83 THR A C 1
ATOM 648 O O . THR A 1 83 ? -11.429 2.559 18.302 1.00 95.62 83 THR A O 1
ATOM 651 N N . GLN A 1 84 ? -13.355 3.724 18.244 1.00 93.06 84 GLN A N 1
ATOM 652 C CA . GLN A 1 84 ? -13.146 4.512 19.458 1.00 93.06 84 GLN A CA 1
ATOM 653 C C . GLN A 1 84 ? -14.398 4.412 20.328 1.00 93.06 84 GLN A C 1
ATOM 655 O O . GLN A 1 84 ? -15.488 4.734 19.870 1.00 93.06 84 GLN A O 1
ATOM 660 N N . GLU A 1 85 ? -14.258 3.916 21.561 1.00 91.31 85 GLU A N 1
ATOM 661 C CA . GLU A 1 85 ? -15.375 3.775 22.518 1.00 91.31 85 GLU A CA 1
ATOM 662 C C . GLU A 1 85 ? -16.608 3.038 21.943 1.00 91.31 85 GLU A C 1
ATOM 664 O O . GLU A 1 85 ? -17.754 3.336 22.268 1.00 91.31 85 GLU A O 1
ATOM 669 N N . GLY A 1 86 ? -16.376 2.057 21.064 1.00 88.12 86 GLY A N 1
ATOM 670 C CA . GLY A 1 86 ? -17.435 1.283 20.405 1.00 88.12 86 GLY A CA 1
ATOM 671 C C . GLY A 1 86 ? -18.053 1.947 19.167 1.00 88.12 86 GLY A C 1
ATOM 672 O O . GLY A 1 86 ? -18.900 1.334 18.521 1.00 88.12 86 GLY A O 1
ATOM 673 N N . VAL A 1 87 ? -17.617 3.154 18.795 1.00 89.69 87 VAL A N 1
ATOM 674 C CA . VAL A 1 87 ? -18.023 3.845 17.564 1.00 89.69 87 VAL A CA 1
ATOM 675 C C . VAL A 1 87 ? -16.967 3.634 16.481 1.00 89.69 87 VAL A C 1
ATOM 677 O O . VAL A 1 87 ? -15.791 3.946 16.676 1.00 89.69 87 VAL A O 1
ATOM 680 N N . ALA A 1 88 ? -17.384 3.110 15.328 1.00 90.88 88 ALA A N 1
ATOM 681 C CA . ALA A 1 88 ? -16.521 2.946 14.163 1.00 90.88 88 ALA A CA 1
ATOM 682 C C . ALA A 1 88 ? -16.485 4.231 13.322 1.00 90.88 88 ALA A C 1
ATOM 684 O O . ALA A 1 88 ? -17.525 4.773 12.949 1.00 90.88 88 ALA A O 1
ATOM 685 N N . ASN A 1 89 ? -15.278 4.689 13.000 1.00 93.25 89 ASN A N 1
ATOM 686 C CA . ASN A 1 89 ? -15.000 5.827 12.137 1.00 93.25 89 ASN A CA 1
ATOM 687 C C . ASN A 1 89 ? -14.203 5.360 10.920 1.00 93.25 89 ASN A C 1
ATOM 689 O O . ASN A 1 89 ? -13.112 4.805 11.063 1.00 93.25 89 ASN A O 1
ATOM 693 N N . ASP A 1 90 ? -14.715 5.635 9.725 1.00 93.81 90 ASP A N 1
ATOM 694 C CA . ASP A 1 90 ? -14.051 5.267 8.479 1.00 93.81 90 ASP A CA 1
ATOM 695 C C . ASP A 1 90 ? -13.281 6.443 7.884 1.00 93.81 90 ASP A C 1
ATOM 697 O O . ASP A 1 90 ? -13.794 7.556 7.748 1.00 93.81 90 ASP A O 1
ATOM 701 N N . VAL A 1 91 ? -12.058 6.170 7.439 1.00 95.12 91 VAL A N 1
ATOM 702 C CA . VAL A 1 91 ? -11.224 7.126 6.712 1.00 95.12 91 VAL A CA 1
ATOM 703 C C . VAL A 1 91 ? -10.903 6.571 5.338 1.00 95.12 91 VAL A C 1
ATOM 705 O O . VAL A 1 91 ? -10.263 5.527 5.208 1.00 95.12 91 VAL A O 1
ATOM 708 N N . ALA A 1 92 ? -11.318 7.294 4.302 1.00 96.06 92 ALA A N 1
ATOM 709 C CA . ALA A 1 92 ? -10.911 7.009 2.936 1.00 96.06 92 ALA A CA 1
ATOM 710 C C . ALA A 1 92 ? -9.559 7.671 2.635 1.00 96.06 92 ALA A C 1
ATOM 712 O O . ALA A 1 92 ? -9.390 8.877 2.816 1.00 96.06 92 ALA A O 1
ATOM 713 N N . ILE A 1 93 ? -8.617 6.872 2.146 1.00 97.38 93 ILE A N 1
ATOM 714 C CA . ILE A 1 93 ? -7.280 7.286 1.734 1.00 97.38 93 ILE A CA 1
ATOM 715 C C . ILE A 1 93 ? -7.200 7.163 0.207 1.00 97.38 93 ILE A C 1
ATOM 717 O O . ILE A 1 93 ? -7.222 6.041 -0.318 1.00 97.38 93 ILE A O 1
ATOM 721 N N . PRO A 1 94 ? -7.135 8.284 -0.532 1.00 96.56 94 PRO A N 1
ATOM 722 C CA . PRO A 1 94 ? -7.027 8.257 -1.983 1.00 96.56 94 PRO A CA 1
ATOM 723 C C . PRO A 1 94 ? -5.673 7.691 -2.433 1.00 96.56 94 PRO A C 1
ATOM 725 O O . PRO A 1 94 ? -4.679 7.744 -1.708 1.00 96.56 94 PRO A O 1
ATOM 728 N N . GLU A 1 95 ? -5.619 7.198 -3.672 1.00 96.81 95 GLU A N 1
ATOM 729 C CA . GLU A 1 95 ? -4.446 6.514 -4.237 1.00 96.81 95 GLU A CA 1
ATOM 730 C C . GLU A 1 95 ? -3.152 7.319 -4.106 1.00 96.81 95 GLU A C 1
ATOM 732 O O . GLU A 1 95 ? -2.123 6.776 -3.717 1.00 96.81 95 GLU A O 1
ATOM 737 N N . GLN A 1 96 ? -3.204 8.621 -4.394 1.00 95.75 96 GLN A N 1
ATOM 738 C CA . GLN A 1 96 ? -2.031 9.494 -4.335 1.00 95.75 96 GLN A CA 1
ATOM 739 C C . GLN A 1 96 ? -1.470 9.602 -2.913 1.00 95.75 96 GLN A C 1
ATOM 741 O O . GLN A 1 96 ? -0.254 9.553 -2.721 1.00 95.75 96 GLN A O 1
ATOM 746 N N . GLU A 1 97 ? -2.351 9.719 -1.916 1.00 97.00 97 GLU A N 1
ATOM 747 C CA . GLU A 1 97 ? -1.960 9.766 -0.508 1.00 97.00 97 GLU A CA 1
ATOM 748 C C . GLU A 1 97 ? -1.365 8.423 -0.077 1.00 97.00 97 GLU A C 1
ATOM 750 O O . GLU A 1 97 ? -0.280 8.392 0.505 1.00 97.00 97 GLU A O 1
ATOM 755 N N . LEU A 1 98 ? -2.023 7.318 -0.437 1.00 97.81 98 LEU A N 1
ATOM 756 C CA . LEU A 1 98 ? -1.581 5.965 -0.115 1.00 97.81 98 LEU A CA 1
ATOM 757 C C . LEU A 1 98 ? -0.229 5.635 -0.761 1.00 97.81 98 LEU A C 1
ATOM 759 O O . LEU A 1 98 ? 0.688 5.172 -0.086 1.00 97.81 98 LEU A O 1
ATOM 763 N N . GLN A 1 99 ? -0.055 5.927 -2.048 1.00 97.44 99 GLN A N 1
ATOM 764 C CA . GLN A 1 99 ? 1.208 5.721 -2.752 1.00 97.44 99 GLN A CA 1
ATOM 765 C C . GLN A 1 99 ? 2.336 6.543 -2.118 1.00 97.44 99 GLN A C 1
ATOM 767 O O . GLN A 1 99 ? 3.428 6.020 -1.889 1.00 97.44 99 GLN A O 1
ATOM 772 N N . ALA A 1 100 ? 2.083 7.814 -1.798 1.00 97.06 100 ALA A N 1
ATOM 773 C CA . ALA A 1 100 ? 3.078 8.667 -1.164 1.00 97.06 100 ALA A CA 1
ATOM 774 C C . ALA A 1 100 ? 3.416 8.211 0.268 1.00 97.06 100 ALA A C 1
ATOM 776 O O . ALA A 1 100 ? 4.576 8.295 0.676 1.00 97.06 100 ALA A O 1
ATOM 777 N N . ALA A 1 101 ? 2.438 7.693 1.017 1.00 98.06 101 ALA A N 1
ATOM 778 C CA . ALA A 1 101 ? 2.653 7.084 2.327 1.00 98.06 101 ALA A CA 1
ATOM 779 C C . ALA A 1 101 ? 3.574 5.859 2.229 1.00 98.06 101 ALA A C 1
ATOM 781 O O . ALA A 1 101 ? 4.571 5.783 2.944 1.00 98.06 101 ALA A O 1
ATOM 782 N N . LEU A 1 102 ? 3.301 4.942 1.295 1.00 98.31 102 LEU A N 1
ATOM 783 C CA . LEU A 1 102 ? 4.089 3.720 1.101 1.00 98.31 102 LEU A CA 1
ATOM 784 C C . LEU A 1 102 ? 5.516 4.006 0.615 1.00 98.31 102 LEU A C 1
ATOM 786 O O . LEU A 1 102 ? 6.469 3.396 1.097 1.00 98.31 102 LEU A O 1
ATOM 790 N N . VAL A 1 103 ? 5.690 4.973 -0.291 1.00 97.25 103 VAL A N 1
ATOM 791 C CA . VAL A 1 103 ? 7.026 5.445 -0.695 1.00 97.25 103 VAL A CA 1
ATOM 792 C C . VAL A 1 103 ? 7.776 6.017 0.511 1.00 97.25 103 VAL A C 1
ATOM 794 O O . VAL A 1 103 ? 8.928 5.650 0.739 1.00 97.25 103 VAL A O 1
ATOM 797 N N . GLY A 1 104 ? 7.119 6.861 1.314 1.00 97.12 104 GLY A N 1
ATOM 798 C CA . GLY A 1 104 ? 7.694 7.414 2.541 1.00 97.12 104 GLY A CA 1
ATOM 799 C C . GLY A 1 104 ? 8.090 6.339 3.558 1.00 97.12 104 GLY A C 1
ATOM 800 O O . GLY A 1 104 ? 9.155 6.443 4.165 1.00 97.12 104 GLY A O 1
ATOM 801 N N . TYR A 1 105 ? 7.285 5.284 3.691 1.00 97.88 105 TYR A N 1
ATOM 802 C CA . TYR A 1 105 ? 7.575 4.130 4.542 1.00 97.88 105 TYR A CA 1
ATOM 803 C C . TYR A 1 105 ? 8.806 3.349 4.063 1.00 97.88 105 TYR A C 1
ATOM 805 O O . TYR A 1 105 ? 9.693 3.024 4.849 1.00 97.88 105 TYR A O 1
ATOM 813 N N . CYS A 1 106 ? 8.922 3.095 2.758 1.00 97.38 106 CYS A N 1
ATOM 814 C CA . CYS A 1 106 ? 10.125 2.482 2.193 1.00 97.38 106 CYS A CA 1
ATOM 815 C C . CYS A 1 106 ? 11.376 3.331 2.463 1.00 97.38 106 CYS A C 1
ATOM 817 O O . CYS A 1 106 ? 12.410 2.787 2.850 1.00 97.38 106 CYS A O 1
ATOM 819 N N . MET A 1 107 ? 11.276 4.656 2.312 1.00 95.94 107 MET A N 1
ATOM 820 C CA . MET A 1 107 ? 12.383 5.573 2.596 1.00 95.94 107 MET A CA 1
ATOM 821 C C . MET A 1 107 ? 12.792 5.545 4.074 1.00 95.94 107 MET A C 1
ATOM 823 O O . MET A 1 107 ? 13.982 5.451 4.360 1.00 95.94 107 MET A O 1
ATOM 827 N N . SER A 1 108 ? 11.840 5.568 5.017 1.00 95.75 108 SER A N 1
ATOM 828 C CA . SER A 1 108 ? 12.149 5.537 6.458 1.00 95.75 108 SER A CA 1
ATOM 829 C C . SER A 1 108 ? 12.773 4.213 6.914 1.00 95.75 108 SER A C 1
ATOM 831 O O . SER A 1 108 ? 13.507 4.177 7.901 1.00 95.75 108 SER A O 1
ATOM 833 N N . ARG A 1 109 ? 12.531 3.126 6.172 1.00 96.06 109 ARG A N 1
ATOM 834 C CA . ARG A 1 109 ? 13.112 1.796 6.409 1.00 96.06 109 ARG A CA 1
ATOM 835 C C . ARG A 1 109 ? 14.364 1.506 5.579 1.00 96.06 109 ARG A C 1
ATOM 837 O O . ARG A 1 109 ? 14.847 0.378 5.609 1.00 96.06 109 ARG A O 1
ATOM 844 N N . ASN A 1 110 ? 14.897 2.493 4.855 1.00 95.31 110 ASN A N 1
ATOM 845 C CA . ASN A 1 110 ? 16.046 2.334 3.956 1.00 95.31 110 ASN A CA 1
ATOM 846 C C . ASN A 1 110 ? 15.854 1.234 2.896 1.00 95.31 110 ASN A C 1
ATOM 848 O O . ASN A 1 110 ? 16.821 0.624 2.441 1.00 95.31 110 ASN A O 1
ATOM 852 N N . VAL A 1 111 ? 14.611 0.981 2.476 1.00 94.38 111 VAL A N 1
ATOM 853 C CA . VAL A 1 111 ? 14.334 0.115 1.328 1.00 94.38 111 VAL A CA 1
ATOM 854 C C . VAL A 1 111 ? 14.773 0.876 0.074 1.00 94.38 111 VAL A C 1
ATOM 856 O O . VAL A 1 111 ? 14.208 1.934 -0.209 1.00 94.38 111 VAL A O 1
ATOM 859 N N . PRO A 1 112 ? 15.757 0.383 -0.704 1.00 90.44 112 PRO A N 1
ATOM 860 C CA . PRO A 1 112 ? 16.291 1.140 -1.831 1.00 90.44 112 PRO A CA 1
ATOM 861 C C . PRO A 1 112 ? 15.216 1.357 -2.894 1.00 90.44 112 PRO A C 1
ATOM 863 O O . PRO A 1 112 ? 14.717 0.386 -3.468 1.00 90.44 112 PRO A O 1
ATOM 866 N N . LEU A 1 113 ? 14.876 2.611 -3.182 1.00 92.31 113 LEU A N 1
ATOM 867 C CA . LEU A 1 113 ? 13.947 2.977 -4.248 1.00 92.31 113 LEU A CA 1
ATOM 868 C C . LEU A 1 113 ? 14.723 3.627 -5.400 1.00 92.31 113 LEU A C 1
ATOM 870 O O . LEU A 1 113 ? 15.436 4.604 -5.170 1.00 92.31 113 LEU A O 1
ATOM 874 N N . PRO A 1 114 ? 14.580 3.142 -6.643 1.00 90.31 114 PRO A N 1
ATOM 875 C CA . PRO A 1 114 ? 15.192 3.797 -7.786 1.00 90.31 114 PRO A CA 1
ATOM 876 C C . PRO A 1 114 ? 14.617 5.202 -7.991 1.00 90.31 114 PRO A C 1
ATOM 878 O O . PRO A 1 114 ? 13.395 5.384 -8.071 1.00 90.31 114 PRO A O 1
ATOM 881 N N . VAL A 1 115 ? 15.507 6.190 -8.109 1.00 86.38 115 VAL A N 1
ATOM 882 C CA . VAL A 1 115 ? 15.139 7.604 -8.288 1.00 86.38 115 VAL A CA 1
ATOM 883 C C . VAL A 1 115 ? 14.388 7.799 -9.606 1.00 86.38 115 VAL A C 1
ATOM 885 O O . VAL A 1 115 ? 13.280 8.327 -9.611 1.00 86.38 115 VAL A O 1
ATOM 888 N N . VAL A 1 116 ? 14.949 7.291 -10.707 1.00 87.19 116 VAL A N 1
ATOM 889 C CA . VAL A 1 116 ? 14.330 7.326 -12.038 1.00 87.19 116 VAL A CA 1
ATOM 890 C C . VAL A 1 116 ? 13.565 6.022 -12.259 1.00 87.19 116 VAL A C 1
ATOM 892 O O . VAL A 1 116 ? 14.125 5.019 -12.695 1.00 87.19 116 VAL A O 1
ATOM 895 N N . SER A 1 117 ? 12.291 6.015 -11.874 1.00 90.12 117 SER A N 1
ATOM 896 C CA . SER A 1 117 ? 11.380 4.886 -12.082 1.00 90.12 117 SER A CA 1
ATOM 897 C C . SER A 1 117 ? 9.926 5.328 -12.039 1.00 90.12 117 SER A C 1
ATOM 899 O O . SER A 1 117 ? 9.571 6.226 -11.268 1.00 90.12 117 SER A O 1
ATOM 901 N N . ASP A 1 118 ? 9.088 4.627 -12.794 1.00 91.50 118 ASP A N 1
ATOM 902 C CA . ASP A 1 118 ? 7.640 4.728 -12.663 1.00 91.50 118 ASP A CA 1
ATOM 903 C C . ASP A 1 118 ? 7.188 3.915 -11.451 1.00 91.50 118 ASP A C 1
ATOM 905 O O . ASP A 1 118 ? 7.683 2.810 -11.210 1.00 91.50 118 ASP A O 1
ATOM 909 N N . LYS A 1 119 ? 6.256 4.469 -10.676 1.00 91.88 119 LYS A N 1
ATOM 910 C CA . LYS A 1 119 ? 5.711 3.851 -9.465 1.00 91.88 119 LYS A CA 1
ATOM 911 C C . LYS A 1 119 ? 4.196 3.865 -9.559 1.00 91.88 119 LYS A C 1
ATOM 913 O O . LYS A 1 119 ? 3.615 4.928 -9.765 1.00 91.88 119 LYS A O 1
ATOM 918 N N . ALA A 1 120 ? 3.582 2.703 -9.400 1.00 92.69 120 ALA A N 1
ATOM 919 C CA . ALA A 1 120 ? 2.138 2.533 -9.459 1.00 92.69 120 ALA A CA 1
ATOM 920 C C . ALA A 1 120 ? 1.660 1.659 -8.301 1.00 92.69 120 ALA A C 1
ATOM 922 O O . ALA A 1 120 ? 2.359 0.727 -7.883 1.00 92.69 120 ALA A O 1
ATOM 923 N N . LEU A 1 121 ? 0.470 1.964 -7.793 1.00 95.12 121 LEU A N 1
ATOM 924 C CA . LEU A 1 121 ? -0.153 1.211 -6.720 1.00 95.12 121 LEU A CA 1
ATOM 925 C C . LEU A 1 121 ? -1.090 0.141 -7.285 1.00 95.12 121 LEU A C 1
ATOM 927 O O . LEU A 1 121 ? -1.923 0.403 -8.146 1.00 95.12 121 LEU A O 1
ATOM 931 N N . TYR A 1 122 ? -0.968 -1.074 -6.765 1.00 95.00 122 TYR A N 1
ATOM 932 C CA . TYR A 1 122 ? -1.836 -2.197 -7.094 1.00 95.00 122 TYR A CA 1
ATOM 933 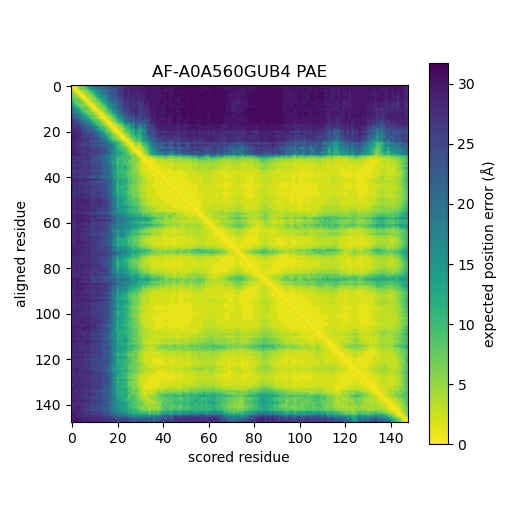C C . TYR A 1 122 ? -2.306 -2.900 -5.825 1.00 95.00 122 TYR A C 1
ATOM 935 O O . TYR A 1 122 ? -1.683 -2.788 -4.771 1.00 95.00 122 TYR A O 1
ATOM 943 N N . VAL A 1 123 ? -3.383 -3.675 -5.941 1.00 94.75 123 VAL A N 1
ATOM 944 C CA . VAL A 1 123 ? -3.815 -4.618 -4.905 1.00 94.75 123 VAL A CA 1
ATOM 945 C C . VAL A 1 123 ? -3.631 -6.025 -5.456 1.00 94.75 123 VAL A C 1
ATOM 947 O O . VAL A 1 123 ? -4.316 -6.420 -6.398 1.00 94.75 123 VAL A O 1
ATOM 950 N N . ILE A 1 124 ? -2.686 -6.781 -4.899 1.00 93.19 124 ILE A N 1
ATOM 951 C CA . ILE A 1 124 ? -2.371 -8.147 -5.334 1.00 93.19 124 ILE A CA 1
ATOM 952 C C . ILE A 1 124 ? -2.697 -9.091 -4.183 1.00 93.19 124 ILE A C 1
ATOM 954 O O . ILE A 1 124 ? -2.161 -8.935 -3.089 1.00 93.19 124 ILE A O 1
ATOM 958 N N . LYS A 1 125 ? -3.600 -10.055 -4.415 1.00 91.06 125 LYS A N 1
ATOM 959 C CA . LYS A 1 125 ? -4.106 -10.976 -3.375 1.00 91.06 125 LYS A CA 1
ATOM 960 C C . LYS A 1 125 ? -4.564 -10.241 -2.099 1.00 91.06 125 LYS A C 1
ATOM 962 O O . LYS A 1 125 ? -4.230 -10.641 -0.989 1.00 91.06 125 LYS A O 1
ATOM 967 N N . GLY A 1 126 ? -5.285 -9.130 -2.272 1.00 93.38 126 GLY A N 1
ATOM 968 C CA . GLY A 1 126 ? -5.806 -8.318 -1.166 1.00 93.38 126 GLY A CA 1
ATOM 969 C C . GLY A 1 126 ? -4.771 -7.452 -0.438 1.00 93.38 126 GLY A C 1
ATOM 970 O O . GLY A 1 126 ? -5.109 -6.851 0.571 1.00 93.38 126 GLY A O 1
ATOM 971 N N . ARG A 1 127 ? -3.525 -7.364 -0.922 1.00 96.56 127 ARG A N 1
ATOM 972 C CA . ARG A 1 127 ? -2.458 -6.564 -0.299 1.00 96.56 127 ARG A CA 1
ATOM 973 C C . ARG A 1 127 ? -2.080 -5.370 -1.161 1.00 96.56 127 ARG A C 1
ATOM 975 O O . ARG A 1 127 ? -1.861 -5.530 -2.367 1.00 96.56 127 ARG A O 1
ATOM 982 N N . ALA A 1 128 ? -1.922 -4.198 -0.545 1.00 97.69 128 ALA A N 1
ATOM 983 C CA . ALA A 1 128 ? -1.314 -3.060 -1.224 1.00 97.69 128 ALA A CA 1
ATOM 984 C C . ALA A 1 128 ? 0.094 -3.431 -1.705 1.00 97.69 128 ALA A C 1
ATOM 986 O O . ALA A 1 128 ? 0.900 -4.000 -0.968 1.00 97.69 128 ALA A O 1
ATOM 987 N N . THR A 1 129 ? 0.376 -3.125 -2.964 1.00 97.12 129 THR A N 1
ATOM 988 C CA . THR A 1 129 ? 1.631 -3.456 -3.627 1.00 97.12 129 THR A CA 1
ATOM 989 C C . THR A 1 129 ? 2.117 -2.257 -4.420 1.00 97.12 129 THR A C 1
ATOM 991 O O . THR A 1 129 ? 1.430 -1.786 -5.325 1.00 97.12 129 THR A O 1
ATOM 994 N N . LEU A 1 130 ? 3.327 -1.792 -4.121 1.00 96.44 130 LEU A N 1
ATOM 995 C CA . LEU A 1 130 ? 4.005 -0.795 -4.937 1.00 96.44 130 LEU A CA 1
ATOM 996 C C . LEU A 1 130 ? 4.756 -1.515 -6.058 1.00 96.44 130 LEU A C 1
ATOM 998 O O . LEU A 1 130 ? 5.704 -2.262 -5.803 1.00 96.44 130 LEU A O 1
ATOM 1002 N N . MET A 1 131 ? 4.325 -1.297 -7.296 1.00 94.75 131 MET A N 1
ATOM 1003 C CA . MET A 1 131 ? 5.036 -1.749 -8.485 1.00 94.75 131 MET A CA 1
ATOM 1004 C C . MET A 1 131 ? 5.941 -0.626 -8.980 1.00 94.75 131 MET A C 1
ATOM 1006 O O . MET A 1 131 ? 5.485 0.490 -9.216 1.00 94.75 131 MET A O 1
ATOM 1010 N N . ILE A 1 132 ? 7.223 -0.935 -9.135 1.00 94.56 132 ILE A N 1
ATOM 1011 C CA . ILE A 1 132 ? 8.261 -0.006 -9.568 1.00 94.56 132 ILE A CA 1
ATOM 1012 C C . ILE A 1 132 ? 8.858 -0.543 -10.864 1.00 94.56 132 ILE A C 1
ATOM 1014 O O . ILE A 1 132 ? 9.317 -1.685 -10.892 1.00 94.56 132 ILE A O 1
ATOM 1018 N N . THR A 1 133 ? 8.875 0.263 -11.922 1.00 93.12 133 THR A N 1
ATOM 1019 C CA . THR A 1 133 ? 9.426 -0.132 -13.224 1.00 93.12 133 THR A CA 1
ATOM 1020 C C . THR A 1 133 ? 10.495 0.838 -13.710 1.00 93.12 133 THR A C 1
ATOM 1022 O O . THR A 1 133 ? 10.321 2.054 -13.640 1.00 93.12 133 THR A O 1
ATOM 1025 N N . MET A 1 134 ? 11.598 0.301 -14.235 1.00 90.69 134 MET A N 1
ATOM 1026 C CA . MET A 1 134 ? 12.726 1.062 -14.783 1.00 90.69 134 MET A CA 1
ATOM 1027 C C . MET A 1 134 ? 12.989 0.672 -16.234 1.00 90.69 134 MET A C 1
ATOM 1029 O O . MET A 1 134 ? 13.050 -0.515 -16.561 1.00 90.69 134 MET A O 1
ATOM 1033 N N . ASN A 1 135 ? 13.178 1.673 -17.097 1.00 87.00 135 ASN A N 1
ATOM 1034 C CA . ASN A 1 135 ? 13.433 1.507 -18.536 1.00 87.00 135 ASN A CA 1
ATOM 1035 C C . ASN A 1 135 ? 12.282 0.821 -19.304 1.00 87.00 135 ASN A C 1
ATOM 1037 O O . ASN A 1 135 ? 12.468 0.209 -20.362 1.00 87.00 135 ASN A O 1
ATOM 1041 N N . PHE A 1 136 ? 11.055 0.934 -18.790 1.00 85.25 136 PHE A N 1
ATOM 1042 C CA . PHE A 1 136 ? 9.852 0.511 -19.497 1.00 85.25 136 PHE A CA 1
ATOM 1043 C C . PHE A 1 136 ? 9.394 1.637 -20.426 1.00 85.25 136 PHE A C 1
ATOM 1045 O O . PHE A 1 136 ? 9.273 2.784 -20.024 1.00 85.25 136 PHE A O 1
ATOM 1052 N N . ARG A 1 137 ? 9.112 1.315 -21.693 1.00 80.69 137 ARG A N 1
ATOM 1053 C CA . ARG A 1 137 ? 8.561 2.295 -22.655 1.00 80.69 137 ARG A CA 1
ATOM 1054 C C . ARG A 1 137 ? 7.054 2.511 -22.499 1.00 80.69 137 ARG A C 1
ATOM 1056 O O . ARG A 1 137 ? 6.495 3.413 -23.111 1.00 80.69 137 ARG A O 1
ATOM 1063 N N . LYS A 1 138 ? 6.388 1.613 -21.775 1.00 81.88 138 LYS A N 1
ATOM 1064 C CA . LYS A 1 138 ? 4.950 1.628 -21.500 1.00 81.88 138 LYS A CA 1
ATOM 1065 C C . LYS A 1 138 ? 4.741 1.181 -20.054 1.00 81.88 138 LYS A C 1
ATOM 1067 O O . LYS A 1 138 ? 5.466 0.274 -19.637 1.00 81.88 138 LYS A O 1
ATOM 1072 N N . PRO A 1 139 ? 3.746 1.725 -19.335 1.00 79.12 139 PRO A N 1
ATOM 1073 C CA . PRO A 1 139 ? 3.410 1.253 -17.998 1.00 79.12 139 PRO A CA 1
ATOM 1074 C C . PRO A 1 139 ? 3.155 -0.255 -17.998 1.00 79.12 139 PRO A C 1
ATOM 1076 O O . PRO A 1 139 ? 2.460 -0.770 -18.883 1.00 79.12 139 PRO A O 1
ATOM 1079 N N . ALA A 1 140 ? 3.714 -0.960 -17.015 1.00 81.12 140 ALA A N 1
ATOM 1080 C CA . ALA A 1 140 ? 3.389 -2.363 -16.803 1.00 81.12 140 ALA A CA 1
ATOM 1081 C C . ALA A 1 140 ? 1.898 -2.502 -16.468 1.00 81.12 140 ALA A C 1
ATOM 1083 O O . ALA A 1 140 ? 1.324 -1.664 -15.772 1.00 81.12 140 ALA A O 1
ATOM 1084 N N . ARG A 1 141 ? 1.274 -3.561 -16.984 1.00 80.56 141 ARG A N 1
ATOM 1085 C CA . ARG A 1 141 ? -0.115 -3.919 -16.692 1.00 80.56 141 ARG A CA 1
ATOM 1086 C C . ARG A 1 141 ? -0.132 -5.319 -16.106 1.00 80.56 141 ARG A C 1
ATOM 1088 O O . ARG A 1 141 ? 0.458 -6.226 -16.690 1.00 80.56 141 ARG A O 1
ATOM 1095 N N . LEU A 1 142 ? -0.813 -5.490 -14.978 1.00 79.94 142 LEU A N 1
ATOM 1096 C CA . LEU A 1 142 ? -1.107 -6.817 -14.449 1.00 79.94 142 LEU A CA 1
ATOM 1097 C C . LEU A 1 142 ? -2.182 -7.461 -15.325 1.00 79.94 142 LEU A C 1
ATOM 1099 O O . LEU A 1 142 ? -3.276 -6.922 -15.475 1.00 79.94 142 LEU A O 1
ATOM 1103 N N . VAL A 1 143 ? -1.850 -8.607 -15.914 1.00 81.56 143 VA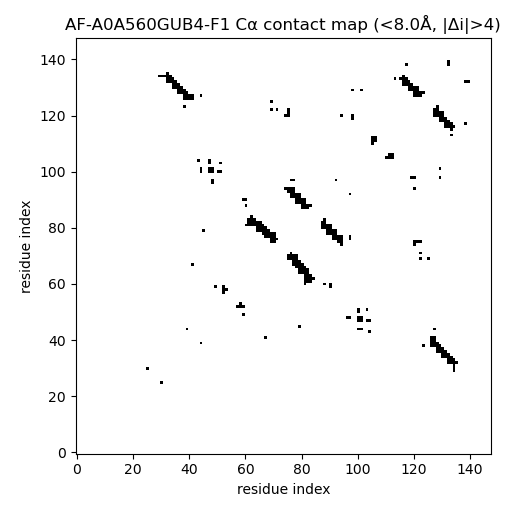L A N 1
ATOM 1104 C CA . VAL A 1 143 ? -2.799 -9.456 -16.633 1.00 81.56 143 VAL A CA 1
ATOM 1105 C C . VAL A 1 143 ? -3.087 -10.646 -15.734 1.00 81.56 143 VAL A C 1
ATOM 1107 O O . VAL A 1 143 ? -2.194 -11.449 -15.467 1.00 81.56 143 VAL A O 1
ATOM 1110 N N . VAL A 1 144 ? -4.319 -10.742 -15.241 1.00 74.88 144 VAL A N 1
ATOM 1111 C CA . VAL A 1 144 ? -4.779 -11.928 -14.517 1.00 74.88 144 VAL A CA 1
ATOM 1112 C C . VAL A 1 144 ? -5.177 -12.953 -15.570 1.00 74.88 144 VAL A C 1
ATOM 1114 O O . VAL A 1 144 ? -6.207 -12.812 -16.225 1.00 74.88 144 VAL A O 1
ATOM 1117 N N . LEU A 1 145 ? -4.316 -13.943 -15.788 1.00 75.25 145 LEU A N 1
ATOM 1118 C CA . LEU A 1 145 ? -4.682 -15.136 -16.544 1.00 75.25 145 LEU A CA 1
ATOM 1119 C C . LEU A 1 145 ? -5.491 -16.018 -15.590 1.00 75.25 145 LEU A C 1
ATOM 1121 O O . LEU A 1 145 ? -5.079 -16.182 -14.444 1.00 75.25 145 LEU A O 1
ATOM 1125 N N . GLY A 1 146 ? -6.671 -16.452 -16.039 1.00 61.66 146 GLY A N 1
ATOM 1126 C CA . GLY A 1 146 ? -7.758 -16.961 -15.200 1.00 61.66 146 GLY A CA 1
ATOM 1127 C C . GLY A 1 146 ? -7.317 -17.876 -14.056 1.00 61.66 146 GLY A C 1
ATOM 1128 O O . GLY A 1 146 ? -6.516 -18.787 -14.239 1.00 61.66 146 GLY A O 1
ATOM 1129 N N . THR A 1 147 ? -7.862 -17.607 -12.875 1.00 58.81 147 THR A N 1
ATOM 1130 C CA . THR A 1 147 ? -7.947 -18.571 -11.779 1.00 58.81 147 THR A CA 1
ATOM 1131 C C . THR A 1 147 ? -9.080 -19.538 -12.098 1.00 58.81 147 THR A C 1
ATOM 1133 O O . THR A 1 147 ? -10.213 -19.079 -12.264 1.00 58.81 147 THR A O 1
ATOM 1136 N N . GLU A 1 148 ? -8.765 -20.827 -12.226 1.00 50.03 148 GLU A N 1
ATOM 1137 C CA . GLU A 1 148 ? -9.758 -21.906 -12.099 1.00 50.03 148 GLU A CA 1
ATOM 1138 C C . GLU A 1 148 ? -10.413 -21.885 -10.710 1.00 50.03 148 GLU A C 1
ATOM 1140 O O . GLU A 1 148 ? -9.716 -21.506 -9.734 1.00 50.03 148 GLU A O 1
#

Nearest PDB structures (foldseek):
  6suj-assembly1_DDD  TM=4.385E-01  e=3.392E-01  Streptomyces sp. Ag82_O1-9
  4zlo-assembly2_A  TM=2.710E-01  e=5.673E-02  Homo sapiens
  2ywq-assembly1_A  TM=4.622E-01  e=7.361E-01  Thermus thermophilus HB8
  8dhb-assembly1_A  TM=3.188E-01  e=3.906E+00  Homo sapiens
  6ega-assembly1_B-3  TM=2.264E-01  e=4.400E+00  Homo sapiens

pLDDT: mean 82.94, std 19.33, range [33.06, 98.31]

Organism: NCBI:txid28077

Foldseek 3Di:
DDDDDDDDPPPDDDDPPDPDPPPPDDDPQLVDKDKDKDWDDPVLLVVLLVVLCVVVVHDDDDAAFPDWAWDDDVAIKIWTWGDDPNDTDIDIDGRVSSQVSNVVSCVVVVNDDDPPWDWGWDQDPRTIMIMTIDSDPDDDDDDDDDDD

Radius of gyration: 27.52 Å; Cα contacts (8 Å, |Δi|>4): 182; chains: 1; bounding box: 60×66×88 Å

Sequence (148 aa):
MEGDAISHLQLAAAPEAGVRFRVPGLSERERMKELRCIVFTDREVVSAITERRRKLNEAFPEGEVSALEYTINRGVTARVSVTQEGVANDVAIPEQELQAALVGYCMSRNVPLPVVSDKALYVIKGRATLMITMNFRKPARLVVLGTE

Secondary structure (DSSP, 8-state):
------------PPPP-------TT--HHHH--EEEEEEPPHHHHHHHHHHHHHHHT-----SEEEEEEEEESSSEEEEEEEEETTEEEEEEE-HHHHHHHHHHHHHHTT----SS-EEEEEEETTEEEEEEEES-SS----------

Mean predicted aligned error: 11.18 Å